Protein AF-A0A2J8VWN9-F1 (afdb_monomer_lite)

Organism: Pongo abelii (NCBI:txid9601)

Secondary structure (DSSP, 8-state):
-EEEESSGGG-TTEEEEEETTEEEEEEGGG----TT---------PPPP-

InterPro domains:
  IPR001452 SH3 domain [PF07653] (11-33)
  IPR001452 SH3 domain [PS50002] (1-36)
  IPR036028 SH3-like domain superfamily [SSF50044] (2-45)
  IPR037362 CAS family [PTHR10654] (1-45)

Sequence (50 aa):
MTVLEQDTQGLDGWWLCSLHGRQGIVPGNRLKILVGMYDKKPAGPGPGPP

Radius of gyration: 13.46 Å; chains: 1; bounding box: 37×26×29 Å

Structure (mmCIF, N/CA/C/O backbone):
data_AF-A0A2J8VWN9-F1
#
_entry.id   AF-A0A2J8VWN9-F1
#
loop_
_atom_site.group_PDB
_atom_site.id
_atom_site.type_symbol
_atom_site.label_atom_id
_atom_site.label_alt_id
_atom_site.label_comp_id
_atom_site.label_asym_id
_atom_site.label_entity_id
_atom_site.label_seq_id
_atom_site.pdbx_PDB_ins_code
_atom_site.Cartn_x
_atom_site.Cartn_y
_atom_site.Cartn_z
_atom_site.occupancy
_atom_site.B_iso_or_equiv
_atom_site.auth_seq_id
_atom_site.auth_comp_id
_atom_site.auth_asym_id
_atom_site.auth_atom_id
_atom_site.pdbx_PDB_model_num
ATOM 1 N N . MET A 1 1 ? 9.982 1.973 -3.832 1.00 79.81 1 MET A N 1
ATOM 2 C CA . MET A 1 1 ? 8.680 1.901 -3.141 1.00 79.81 1 MET A CA 1
ATOM 3 C C . MET A 1 1 ? 8.751 0.754 -2.161 1.00 79.81 1 MET A C 1
ATOM 5 O O . MET A 1 1 ? 9.213 -0.307 -2.560 1.00 79.81 1 MET A O 1
ATOM 9 N N . THR A 1 2 ? 8.318 0.962 -0.926 1.00 86.81 2 THR A N 1
ATOM 10 C CA . THR A 1 2 ? 8.363 -0.057 0.127 1.00 86.81 2 THR A CA 1
ATOM 11 C C . THR A 1 2 ? 6.983 -0.186 0.746 1.00 86.81 2 THR A C 1
ATOM 13 O O . THR A 1 2 ? 6.395 0.828 1.116 1.00 86.81 2 THR A O 1
ATOM 16 N N . VAL A 1 3 ? 6.475 -1.414 0.846 1.00 87.94 3 VAL A N 1
ATOM 17 C CA . VAL A 1 3 ? 5.259 -1.710 1.615 1.00 87.94 3 VAL A CA 1
ATOM 18 C C . VAL A 1 3 ? 5.616 -1.626 3.096 1.00 87.94 3 VAL A C 1
ATOM 20 O O . VAL A 1 3 ? 6.569 -2.275 3.523 1.00 87.94 3 VAL A O 1
ATOM 23 N N . LEU A 1 4 ? 4.901 -0.789 3.843 1.00 89.56 4 LEU A N 1
ATOM 24 C CA . LEU A 1 4 ? 5.074 -0.606 5.283 1.00 89.56 4 LEU A CA 1
ATOM 25 C C . LEU A 1 4 ? 4.090 -1.475 6.069 1.00 89.56 4 LEU A C 1
ATOM 27 O O . LEU A 1 4 ? 4.491 -2.129 7.024 1.00 89.56 4 LEU A O 1
ATOM 31 N N . GLU A 1 5 ? 2.826 -1.498 5.645 1.00 90.25 5 GLU A N 1
ATOM 32 C CA . GLU A 1 5 ? 1.734 -2.177 6.346 1.00 90.25 5 GLU A CA 1
ATOM 33 C C . GLU A 1 5 ? 0.721 -2.715 5.333 1.00 90.25 5 GLU A C 1
ATOM 35 O O . GLU 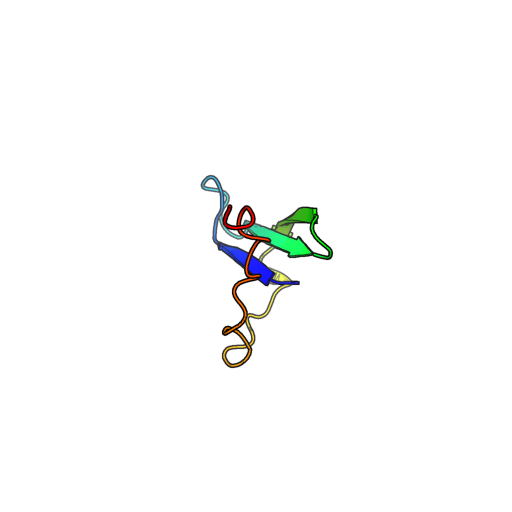A 1 5 ? 0.413 -2.041 4.346 1.00 90.25 5 GLU A O 1
ATOM 40 N N . GLN A 1 6 ? 0.221 -3.927 5.564 1.00 90.94 6 GLN A N 1
ATOM 41 C CA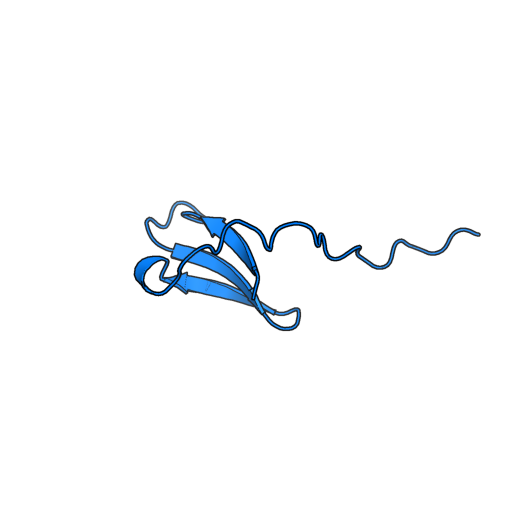 . GLN A 1 6 ? -0.892 -4.506 4.812 1.00 90.94 6 GLN A CA 1
ATOM 42 C C . GLN A 1 6 ? -2.184 -4.337 5.603 1.00 90.94 6 GLN A C 1
ATOM 44 O O . GLN A 1 6 ? -2.145 -4.317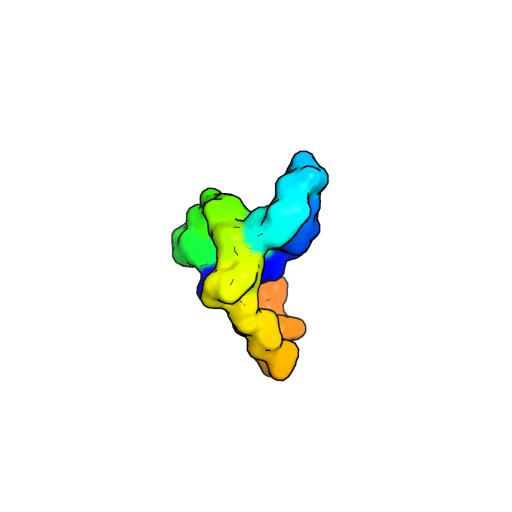 6.829 1.00 90.94 6 GLN A O 1
ATOM 49 N N . ASP A 1 7 ? -3.295 -4.203 4.883 1.00 91.06 7 ASP A N 1
ATOM 50 C CA . ASP A 1 7 ? -4.638 -4.018 5.440 1.00 91.06 7 ASP A CA 1
ATOM 51 C C . ASP A 1 7 ? -4.684 -2.895 6.488 1.00 91.06 7 ASP A C 1
ATOM 53 O O . ASP A 1 7 ? -5.213 -3.021 7.596 1.00 91.06 7 ASP A O 1
ATOM 57 N N . THR A 1 8 ? -4.051 -1.773 6.127 1.00 90.06 8 THR A N 1
ATOM 58 C CA . THR A 1 8 ? -3.796 -0.685 7.067 1.00 90.06 8 THR A CA 1
ATOM 59 C C . THR A 1 8 ? -5.095 -0.055 7.534 1.00 90.06 8 THR A C 1
ATOM 61 O O . THR A 1 8 ? -6.037 0.108 6.758 1.00 90.06 8 THR A O 1
ATOM 64 N N . GLN A 1 9 ? -5.154 0.314 8.813 1.00 88.44 9 GLN A N 1
ATOM 65 C CA . GLN A 1 9 ? -6.351 0.911 9.420 1.00 88.44 9 GLN A CA 1
ATOM 66 C C . GLN A 1 9 ? -7.612 0.026 9.292 1.00 88.44 9 GLN A C 1
ATOM 68 O O . GLN A 1 9 ? -8.729 0.537 9.350 1.00 88.44 9 GLN A O 1
ATOM 73 N N . GLY A 1 10 ? -7.450 -1.291 9.111 1.00 89.62 10 GLY A N 1
ATOM 74 C CA . GLY A 1 10 ? -8.564 -2.221 8.902 1.00 89.62 10 GLY A CA 1
ATOM 75 C C . GLY A 1 10 ? -9.190 -2.144 7.506 1.00 89.62 10 GLY A C 1
ATOM 76 O O . GLY A 1 10 ? -10.304 -2.626 7.310 1.00 89.62 10 GLY A O 1
ATOM 77 N N . LEU A 1 11 ? -8.509 -1.520 6.539 1.00 89.62 11 LEU A N 1
ATOM 78 C CA . LEU A 1 11 ? -8.935 -1.478 5.145 1.00 89.62 11 LEU A CA 1
ATOM 79 C C . LEU A 1 11 ? -8.398 -2.705 4.399 1.00 89.62 11 LEU A C 1
ATOM 81 O O . LEU A 1 11 ? -7.278 -2.688 3.890 1.00 89.62 11 LEU A O 1
ATOM 85 N N . ASP A 1 12 ? -9.217 -3.749 4.290 1.00 93.06 12 ASP A N 1
ATOM 86 C CA . ASP A 1 12 ? -8.875 -4.966 3.545 1.00 93.06 12 ASP A CA 1
ATOM 87 C C . ASP A 1 12 ? -8.428 -4.662 2.107 1.00 93.06 12 ASP A C 1
ATOM 89 O O . ASP A 1 12 ? -9.115 -3.992 1.327 1.00 93.06 12 ASP A O 1
ATOM 93 N N . GLY A 1 13 ? -7.254 -5.171 1.739 1.00 90.75 13 GLY A N 1
ATOM 94 C CA . GLY A 1 13 ? -6.660 -4.998 0.421 1.00 90.75 13 GLY A CA 1
ATOM 95 C C . GLY A 1 13 ? -6.016 -3.630 0.188 1.00 90.75 13 GLY A C 1
ATOM 96 O O . GLY A 1 13 ? -5.587 -3.362 -0.938 1.00 90.75 13 GLY A O 1
ATOM 97 N N . TRP A 1 14 ? -5.909 -2.772 1.205 1.00 93.56 14 TRP A N 1
ATOM 98 C CA . TRP A 1 14 ? -5.245 -1.471 1.122 1.00 93.56 14 TRP A CA 1
ATOM 99 C C . TRP A 1 14 ? -3.964 -1.458 1.936 1.00 93.56 14 TRP A C 1
ATOM 101 O O . TRP A 1 14 ? -3.946 -1.715 3.137 1.00 93.56 14 TRP A O 1
ATOM 111 N N . TRP A 1 15 ? -2.857 -1.166 1.267 1.00 92.62 15 TRP A N 1
ATOM 112 C CA . TRP A 1 15 ? -1.535 -1.245 1.868 1.00 92.62 15 TRP A CA 1
ATOM 113 C C . TRP A 1 15 ? -0.941 0.147 2.003 1.00 92.62 15 TRP A C 1
ATOM 115 O O . TRP A 1 15 ? -0.992 0.954 1.070 1.00 92.62 15 TRP A O 1
ATOM 125 N N . LEU A 1 16 ? -0.323 0.417 3.147 1.00 92.06 16 LEU A N 1
ATOM 126 C CA . LEU A 1 16 ? 0.470 1.618 3.345 1.00 92.06 16 LEU A CA 1
ATOM 127 C C . LEU A 1 16 ? 1.835 1.421 2.693 1.00 92.06 16 LEU A C 1
ATOM 129 O O . LEU A 1 16 ? 2.560 0.475 3.004 1.00 92.06 16 LEU A O 1
ATOM 133 N N . CYS A 1 17 ? 2.211 2.332 1.803 1.00 91.38 17 CYS A N 1
ATOM 134 C CA . CYS A 1 17 ? 3.481 2.280 1.094 1.00 91.38 17 CYS A CA 1
ATOM 135 C C . CYS A 1 17 ? 4.232 3.608 1.177 1.00 91.38 17 CYS A C 1
ATOM 137 O O . CYS A 1 17 ? 3.630 4.678 1.172 1.00 91.38 17 CYS A O 1
ATOM 139 N N . SER A 1 18 ? 5.564 3.539 1.194 1.00 90.56 18 SER A N 1
ATOM 140 C CA . SER A 1 18 ? 6.455 4.699 1.105 1.00 90.56 18 SER A CA 1
ATOM 141 C C . SER A 1 18 ? 7.150 4.763 -0.258 1.00 90.56 18 SER A C 1
ATOM 143 O O . SER A 1 18 ? 7.774 3.794 -0.710 1.00 90.56 18 SER A O 1
ATOM 145 N N . LEU A 1 19 ? 7.060 5.913 -0.925 1.00 89.56 19 LEU A N 1
ATOM 146 C CA . LEU A 1 19 ? 7.719 6.223 -2.192 1.00 89.56 19 LEU A CA 1
ATOM 147 C C . LEU A 1 19 ? 8.341 7.623 -2.122 1.00 89.56 19 LEU A C 1
ATOM 149 O O . LEU A 1 19 ? 7.649 8.604 -1.875 1.00 89.56 19 LEU A O 1
ATOM 153 N N . HIS A 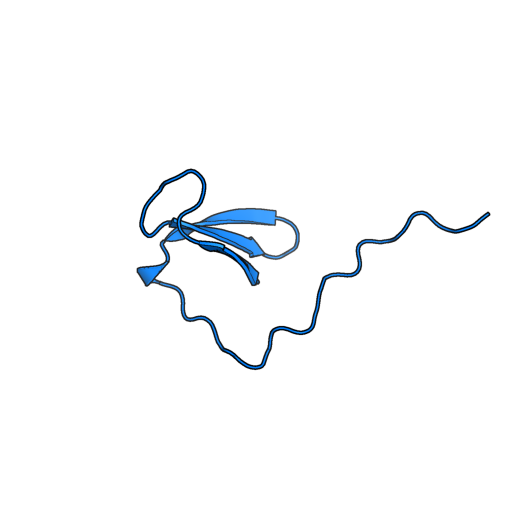1 20 ? 9.655 7.718 -2.353 1.00 88.94 20 HIS A N 1
ATOM 154 C CA . HIS A 1 20 ? 10.409 8.983 -2.317 1.00 88.94 20 HIS A CA 1
ATOM 155 C C . HIS A 1 20 ? 10.192 9.809 -1.030 1.00 88.94 20 HIS A C 1
ATOM 157 O O . HIS A 1 20 ? 10.080 11.030 -1.079 1.00 88.94 20 HIS A O 1
ATOM 163 N N . GLY A 1 21 ? 10.084 9.142 0.124 1.00 88.44 21 GLY A N 1
ATOM 164 C CA . GLY A 1 21 ? 9.838 9.800 1.415 1.00 88.44 21 GLY A CA 1
ATOM 165 C C . GLY A 1 21 ? 8.389 10.243 1.645 1.00 88.44 21 GLY A C 1
ATOM 166 O O . GLY A 1 21 ? 8.090 10.809 2.690 1.00 88.44 21 GLY A O 1
ATOM 167 N N . ARG A 1 22 ? 7.478 9.967 0.706 1.00 92.88 22 ARG A N 1
ATOM 168 C CA . ARG A 1 22 ? 6.037 10.191 0.862 1.00 92.88 22 ARG A CA 1
ATOM 169 C C . ARG A 1 22 ? 5.342 8.873 1.163 1.00 92.88 22 ARG A C 1
ATOM 171 O O . ARG A 1 22 ? 5.626 7.872 0.510 1.00 92.88 22 ARG A O 1
ATOM 178 N N . GLN A 1 23 ? 4.433 8.884 2.129 1.00 94.12 23 GLN A N 1
ATOM 179 C CA . GLN A 1 23 ? 3.609 7.726 2.465 1.00 94.12 23 GLN A CA 1
ATOM 180 C C . GLN A 1 23 ? 2.214 7.882 1.864 1.00 94.12 23 GLN A C 1
ATOM 182 O O . GLN A 1 23 ? 1.672 8.986 1.822 1.00 94.12 23 GLN A O 1
ATOM 187 N N . GLY A 1 24 ? 1.646 6.781 1.387 1.00 93.12 24 GLY A N 1
ATOM 188 C CA . GLY A 1 24 ? 0.307 6.757 0.818 1.00 93.12 24 GLY A CA 1
ATOM 189 C C . GLY A 1 24 ? -0.290 5.360 0.841 1.00 93.12 24 GLY A C 1
ATOM 190 O O . GLY A 1 24 ? 0.432 4.361 0.856 1.00 93.12 24 GLY A O 1
ATOM 191 N N . ILE A 1 25 ? -1.617 5.311 0.849 1.00 93.06 25 ILE A N 1
ATOM 192 C CA . ILE A 1 25 ? -2.370 4.065 0.791 1.00 93.06 25 ILE A CA 1
ATOM 193 C C . ILE A 1 25 ? -2.599 3.719 -0.678 1.00 93.06 25 ILE A C 1
ATOM 195 O O . ILE A 1 25 ? -2.995 4.568 -1.479 1.00 93.06 25 ILE A O 1
ATOM 199 N N . VAL A 1 26 ? -2.320 2.475 -1.040 1.00 91.31 26 VAL A N 1
ATOM 200 C CA . VAL A 1 26 ? -2.455 1.968 -2.404 1.00 91.31 26 VAL A CA 1
ATOM 201 C C . VAL A 1 26 ? -3.147 0.606 -2.392 1.00 91.31 26 VAL A C 1
ATOM 203 O O . VAL A 1 26 ? -3.029 -0.136 -1.415 1.00 91.31 26 VAL A O 1
ATOM 206 N N . PRO A 1 27 ? -3.865 0.247 -3.464 1.00 92.88 27 PRO A N 1
ATOM 207 C CA . PRO A 1 27 ? -4.525 -1.047 -3.545 1.00 92.88 27 PRO A CA 1
ATOM 208 C C . PRO A 1 27 ? -3.490 -2.178 -3.689 1.00 92.88 27 PRO A C 1
ATOM 210 O O . PRO A 1 27 ? -2.694 -2.204 -4.633 1.00 92.88 27 PRO A O 1
ATOM 213 N N . GLY A 1 28 ? -3.513 -3.135 -2.760 1.00 90.31 28 GLY A N 1
ATOM 214 C CA . GLY A 1 28 ? -2.580 -4.262 -2.676 1.00 90.31 28 GLY A CA 1
ATOM 215 C C . GLY A 1 28 ? -2.662 -5.217 -3.868 1.00 90.31 28 GLY A C 1
ATOM 216 O O . GLY A 1 28 ? -1.659 -5.805 -4.257 1.00 90.31 28 GLY A O 1
ATOM 217 N N . ASN A 1 29 ? -3.814 -5.292 -4.542 1.00 91.00 29 ASN A N 1
ATOM 21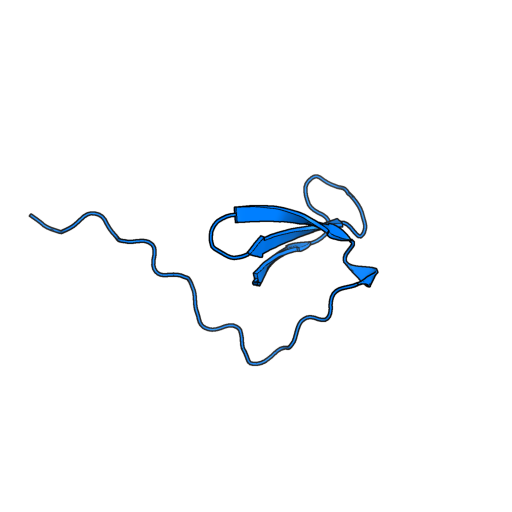8 C CA . ASN A 1 29 ? -4.002 -6.108 -5.751 1.00 91.00 29 ASN A CA 1
ATOM 219 C C . ASN A 1 29 ? -3.175 -5.641 -6.970 1.00 91.00 29 ASN A C 1
ATOM 221 O O . ASN A 1 29 ? -3.067 -6.369 -7.956 1.00 91.00 29 ASN A O 1
ATOM 225 N N . ARG A 1 30 ? -2.592 -4.434 -6.926 1.00 86.19 30 ARG A N 1
ATOM 226 C CA . ARG A 1 30 ? -1.651 -3.920 -7.935 1.00 86.19 30 ARG A CA 1
ATOM 227 C C . ARG A 1 30 ? -0.191 -4.110 -7.530 1.00 86.19 30 ARG A C 1
ATOM 229 O O . ARG A 1 30 ? 0.697 -3.743 -8.299 1.00 86.19 30 ARG A O 1
ATOM 236 N N . LEU A 1 31 ? 0.064 -4.660 -6.344 1.00 83.25 31 LEU A N 1
ATOM 237 C CA . LEU A 1 31 ? 1.395 -4.821 -5.782 1.00 83.25 31 LEU A CA 1
ATOM 238 C C . LEU A 1 31 ? 1.815 -6.283 -5.741 1.00 83.25 31 LEU A C 1
ATOM 240 O O . LEU A 1 31 ? 1.024 -7.192 -5.513 1.00 83.25 31 LEU A O 1
ATOM 244 N N . LYS A 1 32 ? 3.116 -6.498 -5.929 1.00 80.88 32 LYS A N 1
ATOM 245 C CA . LYS A 1 32 ? 3.762 -7.789 -5.724 1.00 80.88 32 LYS A CA 1
ATOM 246 C C . LYS A 1 32 ? 4.978 -7.574 -4.839 1.00 80.88 32 LYS A C 1
ATOM 248 O O . LYS A 1 32 ? 5.912 -6.877 -5.230 1.00 80.88 32 LYS A O 1
ATOM 253 N N . ILE A 1 33 ? 4.951 -8.159 -3.645 1.00 80.12 33 ILE A N 1
ATOM 254 C CA . ILE A 1 33 ? 6.104 -8.167 -2.745 1.00 80.12 33 ILE A CA 1
ATOM 255 C C . ILE A 1 33 ? 7.173 -9.057 -3.376 1.00 80.12 33 ILE A C 1
ATOM 257 O O . ILE A 1 33 ? 6.986 -10.263 -3.533 1.00 80.12 33 ILE A O 1
ATOM 261 N N . LEU A 1 34 ? 8.291 -8.450 -3.769 1.00 79.62 34 LEU A N 1
ATOM 262 C CA . LEU A 1 34 ? 9.467 -9.180 -4.226 1.00 79.62 34 LEU A CA 1
ATOM 263 C C . LEU A 1 34 ? 10.305 -9.541 -2.997 1.00 79.62 34 LEU A C 1
ATOM 265 O O . LEU A 1 34 ? 11.065 -8.727 -2.470 1.00 79.62 34 LEU A O 1
ATOM 269 N N . VAL A 1 35 ? 10.110 -10.760 -2.501 1.00 63.84 35 VAL A N 1
ATOM 270 C CA . VAL A 1 35 ? 10.885 -11.313 -1.385 1.00 63.84 35 VAL A CA 1
ATOM 271 C C . VAL A 1 35 ? 12.338 -11.488 -1.848 1.00 63.84 35 VAL A C 1
ATOM 273 O O . VAL A 1 35 ? 12.584 -12.106 -2.879 1.00 63.84 35 VAL A O 1
ATOM 276 N N . GLY A 1 36 ? 13.288 -10.892 -1.117 1.00 61.47 36 GLY A N 1
ATOM 277 C CA . GLY A 1 36 ? 14.721 -10.874 -1.460 1.00 61.47 36 GLY A CA 1
ATOM 278 C C . GLY A 1 36 ? 15.355 -9.477 -1.549 1.00 61.47 36 GLY A C 1
ATOM 279 O O . GLY A 1 36 ? 16.574 -9.368 -1.566 1.00 61.47 36 GLY A O 1
ATOM 280 N N . MET A 1 37 ? 14.553 -8.404 -1.554 1.00 54.38 37 MET A N 1
ATOM 281 C CA . MET A 1 37 ? 15.046 -7.009 -1.531 1.00 54.38 37 MET A CA 1
ATOM 282 C C . MET A 1 37 ? 14.848 -6.307 -0.174 1.00 54.38 37 MET A C 1
ATOM 284 O O . MET A 1 37 ? 15.212 -5.142 -0.014 1.00 54.38 37 MET A O 1
ATOM 288 N N . TYR A 1 38 ? 14.277 -7.003 0.811 1.00 53.72 38 TYR A N 1
ATOM 289 C CA . TYR A 1 38 ? 13.975 -6.461 2.136 1.00 53.72 38 TYR A CA 1
ATOM 290 C C . TYR A 1 38 ? 15.154 -6.637 3.101 1.00 53.72 38 TYR A C 1
ATOM 292 O O . TYR A 1 38 ? 15.057 -7.379 4.066 1.00 53.72 38 TYR A O 1
ATOM 300 N N . ASP A 1 39 ? 16.254 -5.927 2.856 1.00 50.25 39 ASP A N 1
ATOM 301 C CA . ASP A 1 39 ? 17.157 -5.510 3.941 1.00 50.25 39 ASP A CA 1
ATOM 302 C C . ASP A 1 39 ? 17.712 -4.112 3.674 1.00 50.25 39 ASP A C 1
ATOM 304 O O . ASP A 1 39 ? 18.904 -3.858 3.539 1.00 50.25 39 ASP A O 1
ATOM 308 N N . LYS A 1 40 ? 16.808 -3.150 3.540 1.00 48.81 40 LYS A N 1
ATOM 309 C CA . LYS A 1 40 ? 17.183 -1.762 3.775 1.00 48.81 40 LYS A CA 1
ATOM 310 C C . LYS A 1 40 ? 16.064 -1.107 4.551 1.00 48.81 40 LYS A C 1
ATOM 312 O O . LYS A 1 40 ? 15.201 -0.433 3.992 1.00 48.81 40 LYS A O 1
ATOM 317 N N . LYS A 1 41 ? 16.103 -1.297 5.876 1.00 53.06 41 LYS A N 1
ATOM 318 C CA . LYS A 1 41 ? 15.657 -0.235 6.782 1.00 53.06 41 LYS A CA 1
ATOM 319 C C . LYS A 1 41 ? 16.255 1.063 6.225 1.00 53.06 41 LYS A C 1
ATOM 321 O O . LYS A 1 41 ? 17.480 1.122 6.090 1.00 53.06 41 LYS A O 1
ATOM 326 N N . PRO A 1 42 ? 15.466 2.091 5.875 1.00 48.00 42 PRO A N 1
ATOM 327 C CA . PRO A 1 42 ? 16.044 3.414 5.814 1.00 48.00 42 PRO A CA 1
ATOM 328 C C . PRO A 1 42 ? 16.502 3.687 7.244 1.00 48.00 42 PRO A C 1
ATOM 330 O O . PRO A 1 42 ? 15.681 3.860 8.144 1.00 48.00 42 PRO A O 1
ATOM 333 N N . ALA A 1 43 ? 17.812 3.600 7.476 1.00 54.47 43 ALA A N 1
ATOM 334 C CA . ALA A 1 43 ? 18.415 4.212 8.638 1.00 54.47 43 ALA A CA 1
ATOM 335 C C . ALA A 1 43 ? 17.957 5.670 8.583 1.00 54.47 43 ALA A C 1
ATOM 337 O O . ALA A 1 43 ? 18.382 6.427 7.710 1.00 54.47 43 ALA A O 1
ATOM 338 N N . GLY A 1 44 ? 16.992 6.025 9.434 1.00 50.34 44 GLY A N 1
ATOM 339 C CA . GLY A 1 44 ? 16.705 7.425 9.683 1.00 50.34 44 GLY A CA 1
ATOM 340 C C . GLY A 1 44 ? 18.025 8.096 10.064 1.00 50.34 44 GLY A C 1
ATOM 341 O O . GLY A 1 44 ? 18.882 7.426 10.653 1.00 50.34 44 GLY A O 1
ATOM 342 N N . PRO A 1 45 ? 18.239 9.373 9.714 1.00 53.66 45 PRO A N 1
ATOM 343 C CA . PRO A 1 45 ? 19.374 10.093 10.254 1.00 53.66 45 PRO A CA 1
ATOM 344 C C . PRO A 1 45 ? 19.181 10.100 11.773 1.00 53.66 45 PRO A C 1
ATOM 346 O O . PRO A 1 45 ? 18.296 10.778 12.293 1.00 53.66 45 PRO A O 1
ATOM 349 N N . GLY A 1 46 ? 19.928 9.246 12.475 1.00 50.75 46 GLY A N 1
ATOM 350 C CA . GLY A 1 46 ? 19.990 9.295 13.925 1.00 50.75 46 GLY A CA 1
ATOM 351 C C . GLY A 1 46 ? 20.433 10.703 14.324 1.00 50.75 46 GLY A C 1
ATOM 352 O O . GLY A 1 46 ? 21.248 11.295 13.607 1.00 50.75 46 GLY A O 1
ATOM 353 N N . PRO A 1 47 ? 19.892 11.276 15.411 1.00 59.41 47 PRO A N 1
ATOM 354 C CA . PRO A 1 47 ? 20.412 12.531 15.925 1.00 59.41 47 PRO A CA 1
ATOM 355 C C . PRO A 1 47 ? 21.906 12.326 16.200 1.00 59.41 47 PRO A C 1
ATOM 357 O O . PRO A 1 47 ? 22.295 11.323 16.803 1.00 59.41 47 PRO A O 1
ATOM 360 N N . GLY A 1 48 ? 22.733 13.218 15.651 1.00 42.47 48 GLY A N 1
ATOM 361 C CA . GLY A 1 48 ? 24.185 13.133 15.765 1.00 42.47 48 GLY A CA 1
ATOM 362 C C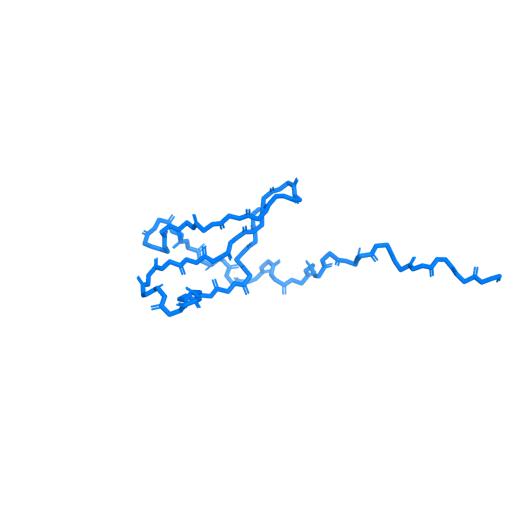 . GLY A 1 48 ? 24.611 13.014 17.233 1.00 42.47 48 GLY A C 1
ATOM 363 O O . GLY A 1 48 ? 24.002 13.667 18.086 1.00 42.47 48 GLY A O 1
ATOM 364 N N . PRO A 1 49 ? 25.604 12.167 17.551 1.00 55.09 49 PRO A N 1
ATOM 365 C CA . PRO A 1 49 ? 26.161 12.134 18.895 1.00 55.09 49 PRO A CA 1
ATOM 366 C C . PRO A 1 49 ? 26.906 13.455 19.196 1.00 55.09 49 PRO A C 1
ATOM 368 O O . PRO A 1 49 ? 27.361 14.105 18.250 1.00 55.09 49 PRO A O 1
ATOM 371 N N . PRO A 1 50 ? 26.976 13.864 20.479 1.00 61.28 50 PRO A N 1
ATOM 372 C CA . PRO A 1 50 ? 27.617 15.107 20.922 1.00 61.28 50 PRO A CA 1
ATOM 373 C C . PRO A 1 50 ? 29.135 15.124 20.714 1.00 61.28 50 PRO A C 1
ATOM 375 O O . PRO A 1 50 ? 29.748 14.031 20.676 1.00 61.28 50 PRO A O 1
#

Foldseek 3Di:
DAFDAACPPVNHQWTWDDDPNDIDIDGNVVDDDDPPPPDDDPPDPDDDDD

pLDDT: mean 77.9, std 17.13, range [42.47, 94.12]